Protein AF-A0A550CQT4-F1 (afdb_monomer)

Radius of gyration: 25.83 Å; Cα contacts (8 Å, |Δi|>4): 41; chains: 1; bounding box: 65×30×66 Å

Structure (mmCIF, N/CA/C/O backbone):
data_AF-A0A550CQT4-F1
#
_entry.id   AF-A0A550CQT4-F1
#
loop_
_atom_site.group_PDB
_atom_site.id
_atom_site.type_symbol
_atom_site.label_atom_id
_atom_site.label_alt_id
_atom_site.label_comp_id
_atom_site.label_asym_id
_atom_site.label_entity_id
_atom_site.label_seq_id
_atom_site.pdbx_PDB_ins_code
_atom_site.Cartn_x
_atom_site.Cartn_y
_atom_site.Cartn_z
_atom_site.occupancy
_atom_site.B_iso_or_equiv
_atom_site.auth_seq_id
_atom_site.auth_comp_id
_atom_site.auth_asym_id
_atom_site.auth_atom_id
_atom_site.pdbx_PDB_model_num
ATOM 1 N N . MET A 1 1 ? -17.909 -19.255 10.034 1.00 38.97 1 MET A N 1
ATOM 2 C CA . MET A 1 1 ? -18.219 -18.890 8.634 1.00 38.97 1 MET A CA 1
ATOM 3 C C . MET A 1 1 ? -16.927 -18.425 7.980 1.00 38.97 1 MET A C 1
ATOM 5 O O . MET A 1 1 ? -16.467 -17.334 8.278 1.00 38.97 1 MET A O 1
ATOM 9 N N . GLY A 1 2 ? -16.269 -19.299 7.214 1.00 37.22 2 GLY A N 1
ATOM 10 C CA . GLY A 1 2 ? -14.988 -18.988 6.576 1.00 37.22 2 GLY A CA 1
ATOM 11 C C . GLY A 1 2 ? -15.197 -18.037 5.404 1.00 37.22 2 GLY A C 1
ATOM 12 O O . GLY A 1 2 ? -15.889 -18.388 4.451 1.00 37.22 2 GLY A O 1
ATOM 13 N N . GLY A 1 3 ? -14.633 -16.833 5.489 1.00 39.78 3 GLY A N 1
ATOM 14 C CA . GLY A 1 3 ? -14.609 -15.880 4.384 1.00 39.78 3 GLY A CA 1
ATOM 15 C C . GLY A 1 3 ? -13.720 -16.415 3.267 1.00 39.78 3 GLY A C 1
ATOM 16 O O . GLY A 1 3 ? -12.507 -16.227 3.292 1.00 39.78 3 GLY A O 1
ATOM 17 N N . GLY A 1 4 ? -14.318 -17.136 2.319 1.00 42.69 4 GLY A N 1
ATOM 18 C CA . GLY A 1 4 ? -13.641 -17.572 1.105 1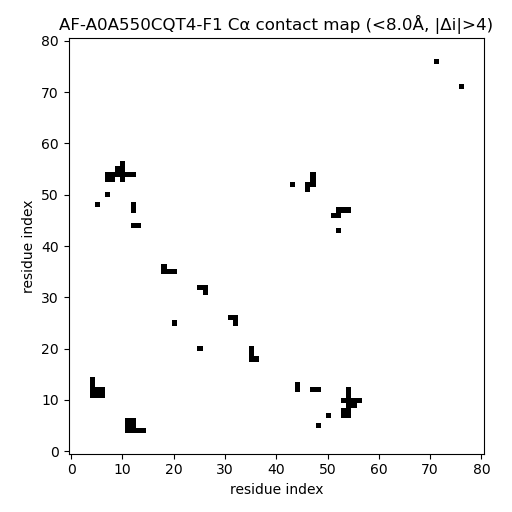.00 42.69 4 GLY A CA 1
ATOM 19 C C . GLY A 1 4 ? -13.117 -16.356 0.349 1.00 42.69 4 GLY A C 1
ATOM 20 O O . GLY A 1 4 ? -13.870 -15.420 0.084 1.00 42.69 4 GLY A O 1
ATOM 21 N N . GLY A 1 5 ? -11.821 -16.356 0.032 1.00 52.62 5 GLY A N 1
ATOM 22 C CA . GLY A 1 5 ? -11.209 -15.312 -0.781 1.00 52.62 5 GLY A CA 1
ATOM 23 C C . GLY A 1 5 ? -11.965 -15.185 -2.100 1.00 52.62 5 GLY A C 1
ATOM 24 O O . GLY A 1 5 ? -12.032 -16.141 -2.872 1.00 52.62 5 GLY A O 1
ATOM 25 N N . MET A 1 6 ? -12.570 -14.022 -2.327 1.00 52.19 6 MET A N 1
ATOM 26 C CA . MET A 1 6 ? -13.329 -13.743 -3.538 1.00 52.19 6 MET A CA 1
ATOM 27 C C . MET A 1 6 ? -12.341 -13.694 -4.711 1.00 52.19 6 MET A C 1
ATOM 29 O O . MET A 1 6 ? -11.474 -12.822 -4.776 1.00 52.19 6 MET A O 1
ATOM 33 N N . VAL A 1 7 ? -12.411 -14.693 -5.592 1.00 52.88 7 VAL A N 1
ATOM 34 C CA . VAL A 1 7 ? -11.571 -14.775 -6.790 1.00 52.88 7 VAL A CA 1
ATOM 35 C C . VAL A 1 7 ? -12.292 -14.026 -7.901 1.00 52.88 7 VAL A C 1
ATOM 37 O O . VAL A 1 7 ? -13.241 -14.540 -8.486 1.00 52.88 7 VAL A O 1
ATOM 40 N N . VAL A 1 8 ? -11.856 -12.800 -8.175 1.00 52.81 8 VAL A N 1
ATOM 41 C CA . VAL A 1 8 ? -12.293 -12.031 -9.346 1.00 52.81 8 VAL A CA 1
ATOM 42 C C . VAL A 1 8 ? -11.071 -11.879 -10.250 1.00 52.81 8 VAL A C 1
ATOM 44 O O . VAL A 1 8 ? -10.172 -11.096 -9.961 1.00 52.81 8 VAL A O 1
ATOM 47 N N . GLY A 1 9 ? -10.994 -12.692 -11.306 1.00 58.38 9 GLY A N 1
ATOM 48 C CA . GLY A 1 9 ? -9.821 -12.787 -12.185 1.00 58.38 9 GLY A CA 1
ATOM 49 C C . GLY A 1 9 ? -8.739 -13.759 -11.686 1.00 58.38 9 GLY A C 1
ATOM 50 O O . GLY A 1 9 ? -8.973 -14.583 -10.806 1.00 58.38 9 GLY A O 1
ATOM 51 N N . SER A 1 10 ? -7.537 -13.695 -12.270 1.00 58.00 10 SER A N 1
ATOM 52 C CA . SER A 1 10 ? -6.454 -14.669 -12.017 1.00 58.00 10 SER A CA 1
ATOM 53 C C . SER A 1 10 ? -5.745 -14.504 -10.663 1.00 58.00 10 SER A C 1
ATOM 55 O O . SER A 1 10 ? -4.922 -15.342 -10.295 1.00 58.00 10 SER A O 1
ATOM 57 N N . GLY A 1 11 ? -6.012 -13.419 -9.930 1.00 59.47 11 GLY A N 1
ATOM 58 C CA . GLY A 1 11 ? -5.384 -13.116 -8.645 1.00 59.47 11 GLY A CA 1
ATOM 59 C C . GLY A 1 11 ? -6.266 -13.492 -7.453 1.00 59.47 11 GLY A C 1
ATOM 60 O O . GLY A 1 11 ? -7.469 -13.245 -7.454 1.00 59.47 11 GLY A O 1
ATOM 61 N N . LYS A 1 12 ? -5.662 -14.050 -6.398 1.00 60.53 12 LYS A N 1
ATOM 62 C CA . LYS A 1 12 ? -6.331 -14.249 -5.103 1.00 60.53 12 LYS A CA 1
ATOM 63 C C . LYS A 1 12 ? -6.151 -13.001 -4.234 1.00 60.53 12 LYS A C 1
ATOM 65 O O . LYS A 1 12 ? -5.021 -12.549 -4.055 1.00 60.53 12 LYS A O 1
ATOM 70 N N . GLY A 1 13 ? -7.239 -12.470 -3.674 1.00 59.91 13 GLY A N 1
ATOM 71 C CA . GLY A 1 13 ? -7.167 -11.481 -2.594 1.00 59.91 13 GLY A CA 1
ATOM 72 C C . GLY A 1 13 ? -6.574 -12.127 -1.339 1.00 59.91 13 GLY A C 1
ATOM 73 O O . GLY A 1 13 ? -7.041 -13.182 -0.910 1.00 59.91 13 GLY A O 1
ATOM 74 N N . GLY A 1 14 ? -5.505 -11.547 -0.792 1.00 61.62 14 GLY A N 1
ATOM 75 C CA . GLY A 1 14 ? -4.838 -12.067 0.402 1.00 61.62 14 GLY A CA 1
ATOM 76 C C . GLY A 1 14 ? -5.655 -11.811 1.669 1.00 61.62 14 GLY A C 1
ATOM 77 O O . GLY A 1 14 ? -6.261 -10.753 1.815 1.00 61.62 14 GLY A O 1
ATOM 78 N N . ILE A 1 15 ? -5.648 -12.769 2.596 1.00 58.19 15 ILE A N 1
ATOM 79 C CA . ILE A 1 15 ? -6.132 -12.563 3.966 1.00 58.19 15 ILE A CA 1
ATOM 80 C C . ILE A 1 15 ? -5.016 -11.827 4.715 1.00 58.19 15 ILE A C 1
ATOM 82 O O . ILE A 1 15 ? -3.898 -12.335 4.788 1.00 58.19 15 ILE A O 1
ATOM 86 N N . VAL A 1 16 ? -5.298 -10.626 5.222 1.00 66.31 16 VAL A N 1
ATOM 87 C CA . VAL A 1 16 ? -4.346 -9.836 6.018 1.00 66.31 16 VAL A CA 1
ATOM 88 C C . VAL A 1 16 ? -4.644 -10.038 7.499 1.00 66.31 16 VAL A C 1
ATOM 90 O O . VAL A 1 16 ? -5.804 -10.027 7.908 1.00 66.31 16 VAL A O 1
ATOM 93 N N . ALA A 1 17 ? -3.595 -10.290 8.281 1.00 75.56 17 ALA A N 1
ATOM 94 C CA . ALA A 1 17 ? -3.696 -10.385 9.730 1.00 75.56 17 ALA A CA 1
ATOM 95 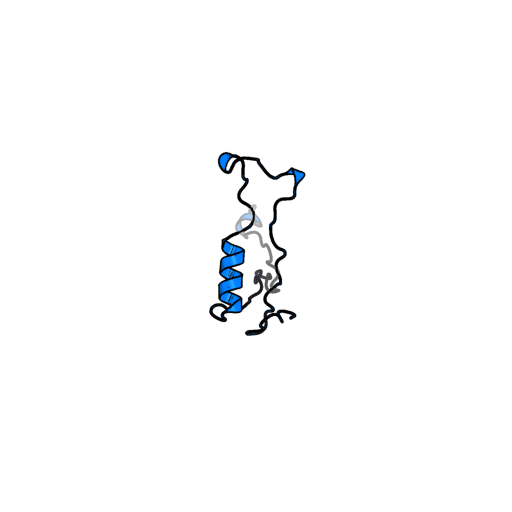C C . ALA A 1 17 ? -4.044 -9.005 10.318 1.00 75.56 17 ALA A C 1
ATOM 97 O O . ALA A 1 17 ? -3.557 -8.003 9.799 1.00 75.56 17 ALA A O 1
ATOM 98 N N . PRO A 1 18 ? -4.883 -8.936 11.362 1.00 75.44 18 PRO A N 1
ATOM 99 C CA . PRO A 1 18 ? -5.230 -7.663 11.979 1.00 75.44 18 PRO A CA 1
ATOM 100 C C . PRO A 1 18 ? -4.008 -7.042 12.672 1.00 75.44 18 PRO A C 1
ATOM 102 O O . PRO A 1 18 ? -3.316 -7.722 13.429 1.00 75.44 18 PRO A O 1
ATOM 105 N N . ASP A 1 19 ? -3.771 -5.753 12.419 1.00 81.69 19 ASP A N 1
ATOM 106 C CA . ASP A 1 19 ? -2.765 -4.947 13.118 1.00 81.69 19 ASP A CA 1
ATOM 107 C C . ASP A 1 19 ? -3.352 -4.512 14.478 1.00 81.69 19 ASP A C 1
ATOM 109 O O . ASP A 1 19 ? -4.318 -3.744 14.514 1.00 81.69 19 ASP A O 1
ATOM 113 N N . VAL A 1 20 ? -2.845 -5.079 15.582 1.00 84.38 20 VAL A N 1
ATOM 114 C CA . VAL A 1 20 ? -3.372 -4.860 16.943 1.00 84.38 20 VAL A CA 1
ATOM 115 C C . VAL A 1 20 ? -2.269 -4.620 17.977 1.00 84.38 20 VAL A C 1
ATOM 117 O O . VAL A 1 20 ? -1.273 -5.345 18.007 1.00 84.38 20 VAL A O 1
ATOM 120 N N . GLN A 1 21 ? -2.523 -3.683 18.900 1.00 83.31 21 GLN A N 1
ATOM 121 C CA . GLN A 1 21 ? -1.681 -3.443 20.075 1.00 83.31 21 GLN A CA 1
ATOM 122 C C . GLN A 1 21 ? -1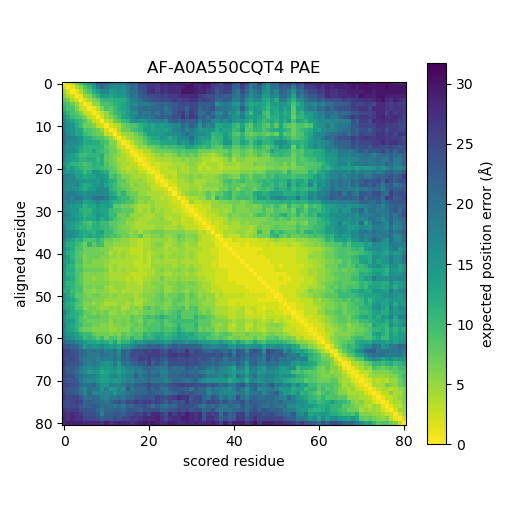.804 -4.587 21.076 1.00 83.31 21 GLN A C 1
ATOM 124 O O . GLN A 1 21 ? -2.906 -5.009 21.441 1.00 83.31 21 GLN A O 1
ATOM 129 N N . LEU A 1 22 ? -0.657 -5.053 21.566 1.00 85.75 22 LEU A N 1
ATOM 130 C CA . LEU A 1 22 ? -0.593 -6.009 22.666 1.00 85.75 22 LEU A CA 1
ATOM 131 C C . LEU A 1 22 ? -0.765 -5.287 24.007 1.00 85.75 22 LEU A C 1
ATOM 133 O O . LEU A 1 22 ? -0.480 -4.098 24.129 1.00 85.75 22 LEU A O 1
ATOM 137 N N . GLY A 1 23 ? -1.221 -6.013 25.032 1.00 85.00 23 GLY A N 1
ATOM 138 C CA . GLY A 1 23 ? -1.584 -5.427 26.330 1.00 85.00 23 GLY A CA 1
ATOM 139 C C . GLY A 1 23 ? -0.474 -4.604 26.993 1.00 85.00 23 GLY A C 1
ATOM 140 O O . GLY A 1 23 ? -0.757 -3.615 27.661 1.00 85.00 23 GLY A O 1
ATOM 141 N N . GLU A 1 24 ? 0.780 -4.981 26.759 1.00 83.38 24 GLU A N 1
ATOM 142 C CA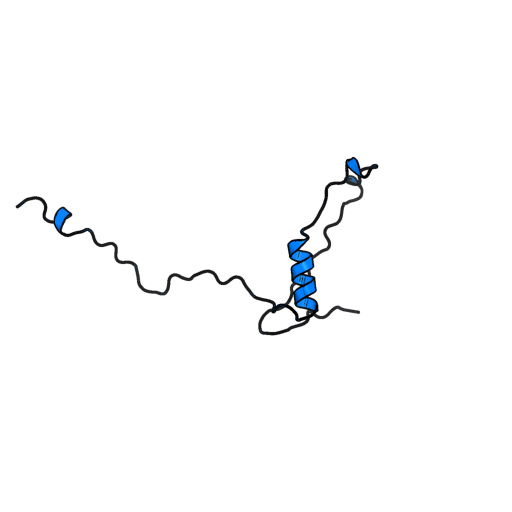 . GLU A 1 24 ? 1.976 -4.317 27.289 1.00 83.38 24 GLU A CA 1
ATOM 143 C C . GLU A 1 24 ? 2.278 -2.972 26.600 1.00 83.38 24 GLU A C 1
ATOM 145 O O . GLU A 1 24 ? 2.980 -2.130 27.157 1.00 83.38 24 GLU A O 1
ATOM 150 N N . GLU A 1 25 ? 1.726 -2.743 25.406 1.00 80.00 25 GLU A N 1
ATOM 151 C CA . GLU A 1 25 ? 1.940 -1.542 24.588 1.00 80.00 25 GLU A CA 1
ATOM 152 C C . GLU A 1 25 ? 0.770 -0.548 24.663 1.00 80.00 25 GLU A C 1
ATOM 154 O O . GLU A 1 25 ? 0.857 0.566 24.137 1.00 80.00 25 GLU A O 1
ATOM 159 N N . LEU A 1 26 ? -0.323 -0.923 25.337 1.00 83.69 26 LEU A N 1
ATOM 160 C CA . LEU A 1 26 ? -1.507 -0.085 25.489 1.00 83.69 26 LEU A CA 1
ATOM 161 C C . LEU A 1 26 ? -1.193 1.144 26.347 1.00 83.69 26 LEU A C 1
ATOM 163 O O . LEU A 1 26 ? -0.994 1.071 27.560 1.00 83.69 26 LEU A O 1
ATOM 167 N N . SER A 1 27 ? -1.204 2.318 25.722 1.00 80.56 27 SER A N 1
ATOM 168 C CA . SER A 1 27 ? -1.079 3.581 26.443 1.00 80.56 27 SER A CA 1
ATOM 169 C C . SER A 1 27 ? -2.378 3.913 27.184 1.00 80.56 27 SER A C 1
ATOM 171 O O . SER A 1 27 ? -3.449 3.916 26.581 1.00 80.56 27 SER A O 1
ATOM 173 N N . GLY A 1 28 ? -2.296 4.317 28.455 1.00 82.94 28 GLY A N 1
ATOM 174 C CA . GLY A 1 28 ? -3.460 4.764 29.241 1.00 82.94 28 GLY A CA 1
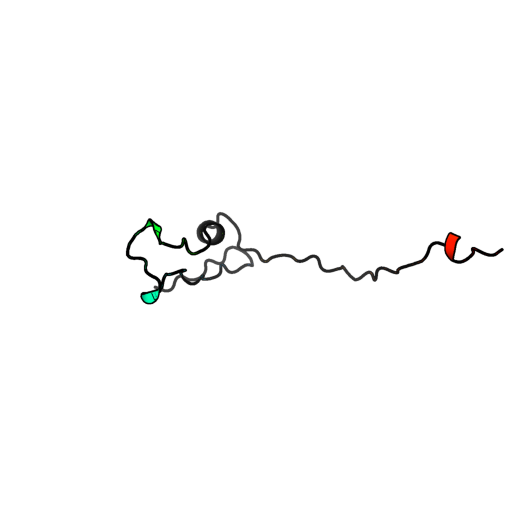ATOM 175 C C . GLY A 1 28 ? -4.112 6.076 28.765 1.00 82.94 28 GLY A C 1
ATOM 176 O O . GLY A 1 28 ? -5.041 6.567 29.399 1.00 82.94 28 GLY A O 1
ATOM 177 N N . SER A 1 29 ? -3.622 6.676 27.674 1.00 85.62 29 SER A N 1
ATOM 178 C CA . SER A 1 29 ? -4.153 7.906 27.084 1.00 85.62 29 SER A CA 1
ATOM 179 C C . SER A 1 29 ? -4.001 7.905 25.565 1.00 85.62 29 SER A C 1
ATOM 181 O O . SER A 1 29 ? -2.947 7.552 25.043 1.00 85.62 29 SER A O 1
ATOM 183 N N . LEU A 1 30 ? -5.019 8.411 24.859 1.00 85.56 30 LEU A N 1
ATOM 184 C CA . LEU A 1 30 ? -5.071 8.516 23.392 1.00 85.56 30 LEU A CA 1
ATOM 185 C C . LEU A 1 30 ? -3.897 9.294 22.776 1.00 85.56 30 LEU A C 1
ATOM 187 O O . LEU A 1 30 ? -3.557 9.064 21.621 1.00 85.56 30 LEU A O 1
ATOM 191 N N . ARG A 1 31 ? -3.256 10.199 23.529 1.00 88.19 31 ARG A N 1
ATOM 192 C CA . ARG A 1 31 ? -2.087 10.954 23.038 1.00 88.19 31 ARG A CA 1
ATOM 193 C C . ARG A 1 31 ? -0.837 10.084 22.874 1.00 88.19 31 ARG A C 1
ATOM 195 O O . ARG A 1 31 ? 0.051 10.466 22.122 1.00 88.19 31 ARG A O 1
ATOM 202 N N . GLY A 1 32 ? -0.757 8.966 23.599 1.00 85.69 32 GLY A N 1
ATOM 203 C CA . GLY A 1 32 ? 0.356 8.016 23.534 1.00 85.69 32 GLY A CA 1
ATOM 204 C C . GLY A 1 32 ? 0.120 6.855 22.569 1.00 85.69 32 GLY A C 1
ATOM 205 O O . GLY A 1 32 ? 1.029 6.054 22.364 1.00 85.69 32 GLY A O 1
ATOM 206 N N . VAL A 1 33 ? -1.075 6.765 21.978 1.00 86.25 33 VAL A N 1
ATOM 207 C CA . VAL A 1 33 ? -1.431 5.676 21.070 1.00 86.25 33 VAL A CA 1
ATOM 208 C C . VAL A 1 33 ? -0.628 5.827 19.787 1.00 86.25 33 VAL A C 1
ATOM 210 O O . VAL A 1 33 ? -0.739 6.827 19.074 1.00 86.25 33 VAL A O 1
ATOM 213 N N . LYS A 1 34 ? 0.168 4.806 19.474 1.00 83.69 34 LYS A N 1
ATOM 214 C CA . LYS A 1 34 ? 0.807 4.694 18.166 1.00 83.69 34 LYS A CA 1
ATOM 215 C C . LYS A 1 34 ? -0.259 4.286 17.149 1.00 83.69 34 LYS A C 1
ATOM 217 O O . LYS A 1 34 ? -0.934 3.285 17.376 1.00 83.69 34 LYS A O 1
ATOM 222 N N . PRO A 1 35 ? -0.448 5.033 16.052 1.00 85.38 35 PRO A N 1
ATOM 223 C CA . PRO A 1 35 ? -1.314 4.570 14.983 1.00 85.38 35 PRO A CA 1
ATOM 224 C C . PRO A 1 35 ? -0.683 3.333 14.339 1.00 85.38 35 PRO A C 1
ATOM 226 O O . PRO A 1 35 ? 0.489 3.353 13.962 1.00 85.38 35 PRO A O 1
ATOM 229 N N . GLU A 1 36 ? -1.469 2.269 14.224 1.00 83.44 36 GLU A N 1
ATOM 230 C CA . GLU A 1 36 ? -1.040 1.000 13.644 1.00 83.44 36 GLU A CA 1
ATOM 231 C C . GLU A 1 36 ? -1.684 0.743 12.288 1.00 83.44 36 GLU A C 1
ATOM 233 O O . GLU A 1 36 ? -2.691 1.347 11.910 1.00 83.44 36 GLU A O 1
ATOM 238 N N . GLY A 1 37 ? -1.067 -0.183 11.564 1.00 84.62 37 GLY A N 1
ATOM 239 C CA . GLY A 1 37 ? -1.539 -0.669 10.285 1.00 84.62 37 GLY A CA 1
ATOM 240 C C . GLY A 1 37 ? -1.386 0.295 9.120 1.00 84.62 37 GLY A C 1
ATOM 241 O O . GLY A 1 37 ? -0.750 1.351 9.187 1.00 84.62 37 GLY A O 1
ATOM 242 N N . ASN A 1 38 ? -1.908 -0.131 7.972 1.00 88.50 38 ASN A N 1
ATOM 243 C CA . ASN A 1 38 ? -1.750 0.584 6.714 1.00 88.50 38 ASN A CA 1
ATOM 244 C C . ASN A 1 38 ? -3.102 0.788 6.030 1.00 88.50 38 ASN A C 1
ATOM 246 O O . ASN A 1 38 ? -3.595 -0.085 5.314 1.00 88.50 38 ASN A O 1
ATOM 250 N N . LEU A 1 39 ? -3.626 2.009 6.152 1.00 88.44 39 LEU A N 1
ATOM 251 C CA . LEU A 1 39 ? -4.908 2.400 5.563 1.00 88.44 39 LEU A CA 1
ATOM 252 C C . LEU A 1 39 ? -4.976 2.160 4.049 1.00 88.44 39 LEU A C 1
ATOM 254 O O . LEU A 1 39 ? -6.041 1.829 3.532 1.00 88.44 39 LEU A O 1
ATOM 258 N N . PHE A 1 40 ? -3.869 2.301 3.315 1.00 89.81 40 PHE A N 1
ATOM 259 C CA . PHE A 1 40 ? -3.873 2.038 1.875 1.00 89.81 40 PHE A CA 1
ATOM 260 C C . PHE A 1 40 ? -4.100 0.560 1.569 1.00 89.81 40 PHE A C 1
ATOM 262 O O . PHE A 1 40 ? -4.818 0.242 0.620 1.00 89.81 40 PHE A O 1
ATOM 269 N N . ARG A 1 41 ? -3.525 -0.342 2.374 1.00 86.44 41 ARG A N 1
ATOM 270 C CA . ARG A 1 41 ? -3.733 -1.787 2.216 1.00 86.44 41 ARG A CA 1
ATOM 271 C C . ARG A 1 41 ? -5.185 -2.153 2.503 1.00 86.44 41 ARG A C 1
ATOM 273 O O . ARG A 1 41 ? -5.804 -2.809 1.670 1.00 86.44 41 ARG A O 1
ATOM 280 N N . ASP A 1 42 ? -5.749 -1.647 3.593 1.00 87.44 42 ASP A N 1
ATOM 281 C CA . ASP A 1 42 ? -7.132 -1.942 3.987 1.00 87.44 42 ASP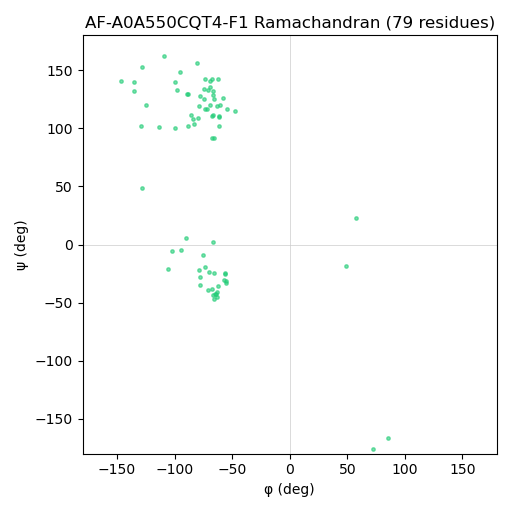 A CA 1
ATOM 282 C C . ASP A 1 42 ? -8.144 -1.421 2.968 1.00 87.44 42 ASP A C 1
ATOM 284 O O . ASP A 1 42 ? -9.092 -2.114 2.585 1.00 87.44 42 ASP A O 1
ATOM 288 N N . ARG A 1 43 ? -7.923 -0.202 2.463 1.00 90.56 43 ARG A N 1
ATOM 289 C CA . ARG A 1 43 ? -8.766 0.377 1.413 1.00 90.56 43 ARG A CA 1
ATOM 290 C C . ARG A 1 43 ? -8.663 -0.418 0.116 1.00 90.56 43 ARG A C 1
ATOM 292 O O . ARG A 1 43 ? -9.699 -0.695 -0.486 1.00 90.56 43 ARG A O 1
ATOM 299 N N . LEU A 1 44 ? -7.460 -0.830 -0.286 1.00 88.12 44 LEU A N 1
ATOM 300 C CA . LEU A 1 44 ? -7.257 -1.646 -1.484 1.00 88.12 44 LEU A CA 1
ATOM 301 C C . LEU A 1 44 ? -7.950 -3.011 -1.362 1.00 88.12 44 LEU A C 1
ATOM 303 O O . LEU A 1 44 ? -8.661 -3.410 -2.283 1.00 88.12 44 LEU A O 1
ATOM 307 N N . LEU A 1 45 ? -7.813 -3.689 -0.221 1.00 85.62 4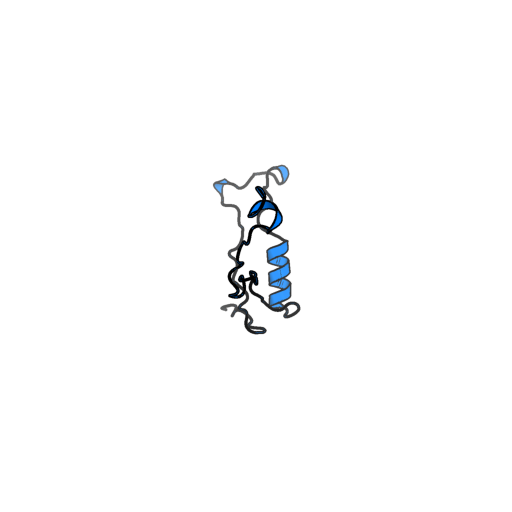5 LEU A N 1
ATOM 308 C CA . LEU A 1 45 ? -8.492 -4.961 0.051 1.00 85.62 45 LEU A CA 1
ATOM 309 C C . LEU A 1 45 ? -10.013 -4.802 0.061 1.00 85.62 45 LEU A C 1
ATOM 311 O O . LEU A 1 45 ? -10.717 -5.622 -0.519 1.00 85.62 45 LEU A O 1
ATOM 315 N N . SER A 1 46 ? -10.527 -3.719 0.647 1.00 87.69 46 SER A N 1
ATOM 316 C CA . SER A 1 46 ? -11.955 -3.387 0.613 1.00 87.69 46 SER A CA 1
ATOM 317 C C . SER A 1 46 ? -12.464 -3.132 -0.811 1.00 87.69 46 SER A C 1
ATOM 319 O O . SER A 1 46 ? -13.609 -3.449 -1.129 1.00 87.69 46 SER A O 1
ATOM 321 N N . MET A 1 47 ? -11.658 -2.524 -1.683 1.00 88.62 47 MET A N 1
ATOM 322 C CA . MET A 1 47 ? -12.020 -2.339 -3.094 1.00 88.62 47 MET A CA 1
ATOM 323 C C . MET A 1 47 ? -12.000 -3.669 -3.856 1.00 88.62 47 MET A C 1
ATOM 325 O O . MET A 1 47 ? -12.901 -3.919 -4.656 1.00 88.62 47 MET A O 1
ATOM 329 N N . GLN A 1 48 ? -11.024 -4.535 -3.571 1.00 86.81 48 GLN A N 1
ATOM 330 C CA . GLN A 1 48 ? -10.920 -5.874 -4.158 1.00 86.81 48 GLN A CA 1
ATOM 331 C C . GLN A 1 48 ? -12.062 -6.797 -3.720 1.00 86.81 48 GLN A C 1
ATOM 333 O O . GLN A 1 48 ? -12.655 -7.468 -4.560 1.00 86.81 48 GLN A O 1
ATOM 338 N N . SER A 1 49 ? -12.432 -6.793 -2.436 1.00 84.69 49 SER A N 1
ATOM 339 C CA . SER A 1 49 ? -13.533 -7.615 -1.912 1.00 84.69 49 SER A CA 1
ATOM 340 C C . SER A 1 49 ? -14.902 -7.211 -2.460 1.00 84.69 49 SER A C 1
ATOM 342 O O . SER A 1 49 ? -15.809 -8.033 -2.514 1.00 84.69 49 SER A O 1
ATOM 344 N N . ARG A 1 50 ? -15.046 -5.956 -2.898 1.00 88.38 50 ARG A N 1
ATOM 345 C CA . ARG A 1 50 ? -16.238 -5.435 -3.582 1.00 88.38 50 ARG A CA 1
ATOM 346 C C . ARG A 1 50 ? -16.177 -5.577 -5.105 1.00 88.38 50 ARG A C 1
ATOM 348 O O . ARG A 1 50 ? -17.046 -5.040 -5.782 1.00 88.38 50 ARG A O 1
ATOM 355 N N . ALA A 1 51 ? -15.150 -6.239 -5.641 1.00 85.38 51 ALA A N 1
ATOM 356 C CA . ALA A 1 51 ? -14.909 -6.380 -7.077 1.00 85.38 51 ALA A CA 1
ATOM 357 C C . ALA A 1 51 ? -14.786 -5.042 -7.844 1.00 85.38 51 ALA A C 1
ATOM 359 O O . ALA A 1 51 ? -14.975 -5.002 -9.056 1.00 85.38 51 ALA A O 1
ATOM 360 N N . LEU A 1 52 ? -14.441 -3.942 -7.159 1.00 88.50 52 LEU A N 1
ATOM 361 C CA . LEU A 1 52 ? -14.196 -2.638 -7.796 1.00 88.50 52 LEU A CA 1
ATOM 362 C C . LEU A 1 52 ? -12.812 -2.575 -8.453 1.00 88.50 52 LEU A C 1
ATOM 364 O O . LEU A 1 52 ? -12.594 -1.810 -9.388 1.00 88.50 52 LEU A O 1
ATOM 368 N N . VAL A 1 53 ? -11.863 -3.351 -7.927 1.00 87.12 53 VAL A N 1
ATOM 369 C CA . VAL A 1 53 ? -10.486 -3.454 -8.418 1.00 87.12 53 VAL A CA 1
ATOM 370 C C . VAL A 1 53 ? -10.103 -4.923 -8.461 1.00 87.12 53 VAL A C 1
ATOM 372 O O . VAL A 1 53 ? -10.280 -5.642 -7.482 1.00 87.12 53 VAL A O 1
ATOM 375 N N . GLU A 1 54 ? -9.532 -5.369 -9.575 1.00 84.12 54 GLU A N 1
ATOM 376 C CA . GLU A 1 54 ? -9.034 -6.737 -9.697 1.00 84.12 54 GLU A CA 1
ATOM 377 C C . GLU A 1 54 ? -7.800 -6.964 -8.804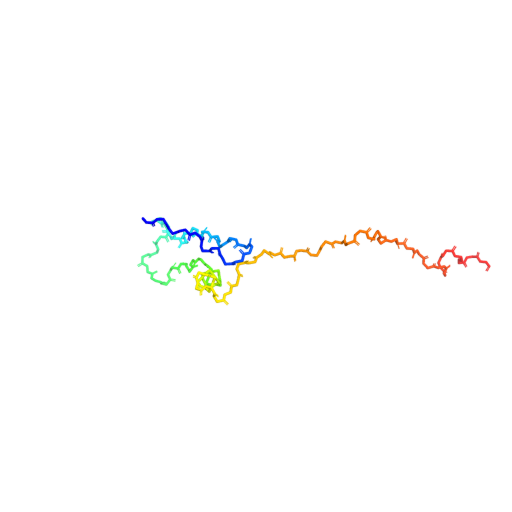 1.00 84.12 54 GLU A C 1
ATOM 379 O O . GLU A 1 54 ? -6.864 -6.151 -8.816 1.00 84.12 54 GLU A O 1
ATOM 384 N N . PRO A 1 55 ? -7.726 -8.086 -8.070 1.00 85.38 55 PRO A N 1
ATOM 385 C CA . PRO A 1 55 ? -6.490 -8.531 -7.443 1.00 85.38 55 PRO A CA 1
ATOM 386 C C . PRO A 1 55 ? -5.408 -8.792 -8.501 1.00 85.38 55 PRO A C 1
ATOM 388 O O . PRO A 1 55 ? -5.565 -9.633 -9.387 1.00 85.38 55 PRO A O 1
ATOM 391 N N . ARG A 1 56 ? -4.279 -8.080 -8.410 1.00 83.12 56 ARG A N 1
ATOM 392 C CA . ARG A 1 56 ? -3.148 -8.199 -9.344 1.00 83.12 56 ARG A CA 1
ATOM 393 C C . ARG A 1 56 ? -1.835 -8.421 -8.605 1.00 83.12 56 ARG A C 1
ATOM 395 O O . ARG A 1 56 ? -1.664 -7.981 -7.471 1.00 83.12 56 ARG A O 1
ATOM 402 N N . VAL A 1 57 ? -0.891 -9.078 -9.277 1.00 82.88 57 VAL A N 1
ATOM 403 C CA . VAL A 1 57 ? 0.491 -9.232 -8.804 1.00 82.88 57 VAL A CA 1
ATOM 404 C C . VAL A 1 57 ? 1.381 -8.151 -9.407 1.00 82.88 57 VAL A C 1
ATOM 406 O O . VAL A 1 57 ? 1.158 -7.693 -10.530 1.00 82.88 57 VAL A O 1
ATOM 409 N N . ARG A 1 58 ? 2.412 -7.736 -8.667 1.00 84.50 58 ARG A N 1
ATOM 410 C CA . ARG A 1 58 ? 3.400 -6.778 -9.169 1.00 84.50 58 ARG A CA 1
ATOM 411 C C . ARG A 1 58 ? 4.144 -7.390 -10.357 1.00 84.50 58 ARG A C 1
ATOM 413 O O . ARG A 1 58 ? 4.837 -8.390 -10.203 1.00 84.50 58 ARG A O 1
ATOM 420 N N . VAL A 1 59 ? 4.045 -6.753 -11.521 1.00 87.00 59 VAL A N 1
ATOM 421 C CA . VAL A 1 59 ? 4.817 -7.138 -12.707 1.00 87.00 59 VAL A CA 1
ATOM 422 C C . VAL A 1 59 ? 6.178 -6.455 -12.638 1.00 87.00 59 VAL A C 1
ATOM 424 O O . VAL A 1 59 ? 6.275 -5.232 -12.730 1.00 87.00 59 VAL A O 1
ATOM 427 N N . ILE A 1 60 ? 7.234 -7.240 -12.438 1.00 87.94 60 ILE A N 1
ATOM 428 C CA . ILE A 1 60 ? 8.614 -6.750 -12.489 1.00 87.94 60 ILE A CA 1
ATOM 429 C C . ILE A 1 60 ? 9.098 -6.876 -13.939 1.00 87.94 60 ILE A C 1
ATOM 431 O O . ILE A 1 60 ? 8.946 -7.952 -14.524 1.00 87.94 60 ILE A O 1
ATOM 435 N N . PRO A 1 61 ? 9.675 -5.818 -14.542 1.00 82.69 61 PRO A N 1
ATOM 436 C CA . PRO A 1 61 ? 10.232 -5.916 -15.882 1.00 82.69 61 PRO A CA 1
ATOM 437 C C . PRO A 1 61 ? 11.360 -6.951 -15.899 1.00 82.69 61 PRO A C 1
ATOM 439 O O . PRO A 1 61 ? 12.432 -6.745 -15.335 1.00 82.69 61 PRO A O 1
ATOM 442 N N . SER A 1 62 ? 11.114 -8.075 -16.565 1.00 78.62 62 SER A N 1
ATOM 443 C CA . SER A 1 62 ? 12.161 -9.033 -16.898 1.00 78.62 62 SER A CA 1
ATOM 444 C C . SER A 1 62 ? 12.939 -8.494 -18.098 1.00 78.62 62 SER A C 1
ATOM 446 O O . SER A 1 62 ? 12.334 -8.121 -19.109 1.00 78.62 62 SER A O 1
ATOM 448 N N . LYS A 1 63 ? 14.276 -8.421 -18.007 1.00 74.25 63 LYS A N 1
ATOM 449 C CA . LYS A 1 63 ? 15.118 -8.091 -19.166 1.00 74.25 63 LYS A CA 1
ATOM 450 C C . LYS A 1 63 ? 14.901 -9.183 -20.208 1.00 74.25 63 LYS A C 1
ATOM 452 O O . LYS A 1 63 ? 15.405 -10.296 -20.087 1.00 74.25 63 LYS A O 1
ATOM 457 N N . ARG A 1 64 ? 14.104 -8.870 -21.224 1.00 65.50 64 ARG A N 1
ATOM 458 C CA . ARG A 1 64 ? 13.739 -9.784 -22.301 1.00 65.50 64 ARG A CA 1
ATOM 459 C C . ARG A 1 64 ? 14.986 -10.124 -23.119 1.00 65.50 64 ARG A C 1
ATOM 461 O O . ARG A 1 64 ? 15.289 -9.387 -24.042 1.00 65.50 64 ARG A O 1
ATOM 468 N N . VAL A 1 65 ? 15.674 -11.210 -22.750 1.00 62.69 65 VAL A N 1
ATOM 469 C CA . VAL A 1 65 ? 16.507 -12.177 -23.516 1.00 62.69 65 VAL A CA 1
ATOM 470 C C . VAL A 1 65 ? 17.582 -11.656 -24.495 1.00 62.69 65 VAL A C 1
ATOM 472 O O . VAL A 1 65 ? 18.513 -12.388 -24.818 1.00 62.69 65 VAL A O 1
ATOM 475 N N . ARG A 1 66 ? 17.562 -10.405 -24.953 1.00 68.44 66 ARG A N 1
ATOM 476 C CA . ARG A 1 66 ? 18.655 -9.830 -25.732 1.00 68.44 66 ARG A CA 1
ATOM 477 C C . ARG A 1 66 ? 19.715 -9.348 -24.761 1.00 68.44 66 ARG A C 1
ATOM 479 O O . ARG A 1 66 ? 19.553 -8.326 -24.098 1.00 68.44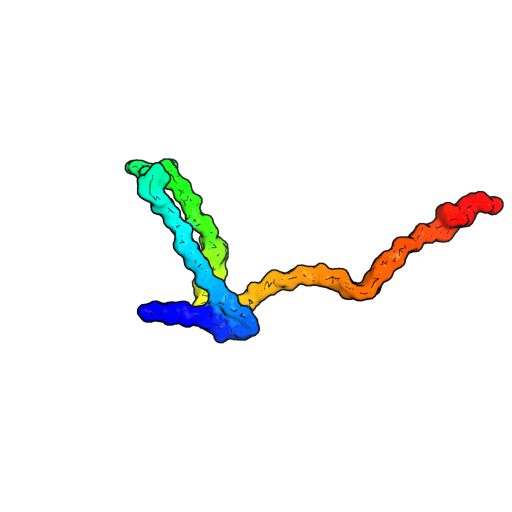 66 ARG A O 1
ATOM 486 N N . ARG A 1 67 ? 20.791 -10.130 -24.675 1.00 69.81 67 ARG A N 1
ATOM 487 C CA . ARG A 1 67 ? 22.052 -9.731 -24.054 1.00 69.81 67 ARG A CA 1
ATOM 488 C C . ARG A 1 67 ? 22.419 -8.349 -24.589 1.00 69.81 67 ARG A C 1
ATOM 490 O O . ARG A 1 67 ? 22.658 -8.204 -25.786 1.00 69.81 67 ARG A O 1
ATOM 497 N N . THR A 1 68 ? 22.441 -7.344 -23.719 1.00 73.81 68 THR A N 1
ATOM 498 C CA . THR A 1 68 ? 23.052 -6.059 -24.050 1.00 73.81 68 THR A CA 1
ATOM 499 C C . THR A 1 68 ? 24.521 -6.344 -24.332 1.00 73.81 68 THR A C 1
ATOM 501 O O . THR A 1 68 ? 25.255 -6.755 -23.436 1.00 73.81 68 THR A O 1
ATOM 504 N N . VAL A 1 69 ? 24.926 -6.236 -25.596 1.00 81.56 69 VAL A N 1
ATOM 505 C CA . VAL A 1 69 ? 26.337 -6.320 -25.965 1.00 81.56 69 VAL A CA 1
ATOM 506 C C . VAL A 1 69 ? 26.911 -4.933 -25.755 1.00 81.56 69 VAL A C 1
ATOM 508 O O . VAL A 1 69 ? 26.585 -3.999 -26.485 1.00 81.56 69 VAL A O 1
ATOM 511 N N . GLU A 1 70 ? 27.728 -4.793 -24.721 1.00 81.06 70 GLU A N 1
ATOM 512 C CA . GLU A 1 70 ? 28.501 -3.581 -24.497 1.00 81.06 70 GLU A CA 1
ATOM 513 C C . GLU A 1 70 ? 29.611 -3.536 -25.550 1.00 81.06 70 GLU A C 1
ATOM 515 O O . GLU A 1 70 ? 30.444 -4.438 -25.648 1.00 81.06 70 GLU A O 1
ATOM 520 N N . TYR A 1 71 ? 29.563 -2.521 -26.411 1.00 84.88 71 TYR A N 1
ATOM 521 C CA . TYR A 1 71 ? 30.526 -2.320 -27.483 1.00 84.88 71 TYR A CA 1
ATOM 522 C C . TYR A 1 71 ? 31.122 -0.922 -27.366 1.00 84.88 71 TYR A C 1
ATOM 524 O O . TYR A 1 71 ? 30.408 0.077 -27.447 1.00 84.88 71 TYR A O 1
ATOM 532 N N . GLU A 1 72 ? 32.438 -0.844 -27.192 1.00 85.62 72 GLU A N 1
ATOM 533 C CA . GLU A 1 72 ? 33.135 0.440 -27.186 1.00 85.62 72 GLU A CA 1
ATOM 534 C C . GLU A 1 72 ? 33.145 1.065 -28.583 1.00 85.62 72 GLU A C 1
ATOM 536 O O . GLU A 1 72 ? 33.344 0.387 -29.597 1.00 85.62 72 GLU A O 1
ATOM 541 N N . LYS A 1 73 ? 32.968 2.386 -28.637 1.00 87.88 73 LYS A N 1
ATOM 542 C CA . LYS A 1 73 ? 32.949 3.141 -29.893 1.00 87.88 73 LYS A CA 1
ATOM 543 C C . LYS A 1 73 ? 34.296 3.037 -30.619 1.00 87.88 73 LYS A C 1
ATOM 545 O O . LYS A 1 73 ? 35.361 3.116 -30.014 1.00 87.88 73 LYS A O 1
ATOM 550 N N . HIS A 1 74 ? 34.249 2.946 -31.950 1.00 81.56 74 HIS A N 1
ATOM 551 C CA . HIS A 1 74 ? 35.442 2.823 -32.801 1.00 81.56 74 HIS A CA 1
ATOM 552 C C . HIS A 1 74 ? 36.464 3.954 -32.628 1.00 81.56 74 HIS A C 1
ATOM 554 O O . HIS A 1 74 ? 37.654 3.696 -32.774 1.00 81.56 74 HIS A O 1
ATOM 560 N N . ALA A 1 75 ? 36.009 5.166 -32.287 1.00 79.81 75 ALA A N 1
ATOM 561 C CA . ALA A 1 75 ? 36.871 6.317 -32.014 1.00 79.81 75 ALA A CA 1
ATOM 562 C C . ALA A 1 75 ? 37.899 6.042 -30.904 1.00 79.81 75 ALA A C 1
ATOM 564 O O . ALA A 1 75 ? 38.943 6.678 -30.873 1.00 79.81 75 ALA A O 1
ATOM 565 N N . TRP A 1 76 ? 37.602 5.106 -29.997 1.00 75.25 76 TRP A N 1
ATOM 566 C CA . TRP A 1 76 ? 38.451 4.793 -28.845 1.00 75.25 76 TRP A CA 1
ATOM 567 C C . TRP A 1 76 ? 39.207 3.470 -29.030 1.00 75.25 76 TRP A C 1
ATOM 569 O O . TRP A 1 76 ? 40.258 3.277 -28.437 1.00 75.25 76 TRP A O 1
ATOM 579 N N . LYS A 1 77 ? 38.727 2.584 -29.916 1.00 77.06 77 LYS A N 1
ATOM 580 C CA . LYS A 1 77 ? 39.439 1.352 -30.310 1.00 77.06 77 LYS A CA 1
ATOM 581 C C . LYS A 1 77 ? 40.557 1.576 -31.331 1.00 77.06 77 LYS A C 1
ATOM 583 O O . LYS A 1 77 ? 41.403 0.706 -31.501 1.00 77.06 77 LYS A O 1
ATOM 588 N N . ARG A 1 78 ? 40.508 2.674 -32.090 1.00 78.44 78 ARG A N 1
ATOM 589 C CA . ARG A 1 78 ? 41.437 2.980 -33.195 1.00 78.44 78 ARG A CA 1
ATOM 590 C C . ARG A 1 78 ? 42.026 4.380 -33.028 1.00 78.44 78 ARG A C 1
ATOM 592 O O . ARG A 1 78 ? 41.936 5.193 -33.941 1.00 78.44 78 ARG A O 1
ATOM 599 N N . PHE A 1 79 ? 42.514 4.673 -31.826 1.00 74.81 79 PHE A N 1
ATOM 600 C CA . PHE A 1 79 ? 42.982 6.007 -31.457 1.00 74.81 79 PHE A CA 1
ATOM 601 C C . PHE A 1 79 ? 44.376 6.332 -32.019 1.00 74.81 79 PHE A C 1
ATOM 603 O O . PHE A 1 79 ? 44.613 7.462 -32.425 1.00 74.81 79 PHE A O 1
ATOM 610 N N . GLU A 1 80 ? 45.267 5.344 -32.120 1.00 74.06 80 GLU A N 1
ATOM 611 C CA . GLU A 1 80 ? 46.599 5.522 -32.706 1.00 74.06 80 GLU A CA 1
ATOM 612 C C . GLU A 1 80 ? 46.619 5.017 -34.153 1.00 74.06 80 GLU A C 1
ATOM 614 O O . GLU A 1 80 ? 46.682 3.812 -34.418 1.00 74.06 80 GLU A O 1
ATOM 619 N N . ARG A 1 81 ? 46.528 5.954 -35.097 1.00 62.03 81 ARG A N 1
ATOM 620 C CA . ARG A 1 81 ? 46.924 5.779 -36.495 1.00 62.03 81 ARG A CA 1
ATOM 621 C C . ARG A 1 81 ? 47.546 7.065 -37.009 1.00 62.03 81 ARG A C 1
ATOM 623 O O . ARG A 1 81 ? 46.977 8.132 -36.696 1.00 62.03 81 ARG A O 1
#

InterPro domains:
  IPR011687 Ribosome biogenesis protein Nop53/GLTSCR2 [PF07767] (18-47)
  IPR011687 Ribosome biogenesis protein Nop53/GLTSCR2 [PTHR14211] (18-80)

Foldseek 3Di:
DDPDQDADPPATLDDDDDWDDDPVCDDPDPVSDDDDDDPVSVVVSVCCVVVVDHHDDDDDDDPPDPDPDDDDDPCVVPVDD

Nearest PDB structures (foldseek):
  7v08-assembly1_q  TM=7.425E-01  e=1.302E-03  Saccharomyces cerevisiae BY4741
  7ohq-assembly1_q  TM=7.368E-01  e=1.722E-03  Saccharomyces cerevisiae S288C
  7btb-assembly1_q  TM=7.243E-01  e=1.132E-03  Saccharomyces cerevisiae S288C
  6yly-assembly1_q  TM=7.225E-01  e=3.461E-03  Saccharomyces cerevisiae
  6m62-assembly1_q  TM=7.361E-01  e=1.500E-02  Saccharomyces cerevisiae S288C

pLDDT: mean 76.53, std 13.46, range [37.22, 90.56]

Secondary structure (DSSP, 8-state):
------B-SSPBPPPPPP----GGG--SSGGGPPP-S-HHHHHHHHHHHTTSS-----------S--------HHHHS---

Organism: NCBI:txid97359

Sequence (81 aa):
MGGGGMVVGSGKGGIVAPDVQLGEELSGSLRGVKPEGNLFRDRLLSMQSRALVEPRVRVIPSKRVRRTVEYEKHAWKRFER

Mean predicted aligned error: 12.33 Å

Solvent-accessible surface area (backbone atoms only — not comparable to full-atom values): 5780 Å² total; per-residue (Å²): 134,83,81,72,66,65,66,52,70,98,24,74,51,78,90,76,82,84,73,74,84,51,85,92,68,63,50,100,43,81,92,65,53,76,90,72,72,55,68,68,58,55,52,50,50,55,33,33,74,68,68,76,38,73,39,74,78,88,84,73,90,70,86,75,84,70,75,81,76,89,72,83,59,64,78,71,77,61,66,87,124